Protein AF-A0A7C7LKE1-F1 (afdb_monomer_lite)

Structure (mmCIF, N/CA/C/O backbone):
data_AF-A0A7C7LKE1-F1
#
_entry.id   AF-A0A7C7LKE1-F1
#
loop_
_atom_site.group_PDB
_atom_site.id
_atom_site.type_symbol
_atom_site.label_atom_id
_atom_site.label_alt_id
_atom_site.label_comp_id
_atom_site.label_asym_id
_atom_site.label_entity_id
_atom_site.label_seq_id
_atom_site.pdbx_PDB_ins_code
_atom_site.Cartn_x
_atom_site.Cartn_y
_atom_site.Cartn_z
_atom_site.occupancy
_atom_site.B_iso_or_equiv
_atom_site.auth_seq_id
_atom_site.auth_comp_id
_atom_site.auth_asym_id
_atom_site.auth_atom_id
_atom_site.pdbx_PDB_model_num
ATOM 1 N N . MET A 1 1 ? -27.830 4.530 34.159 1.00 46.16 1 MET A N 1
ATOM 2 C CA . MET A 1 1 ? -26.418 4.145 33.963 1.00 46.16 1 MET A CA 1
ATOM 3 C C . MET A 1 1 ? -26.423 2.733 33.409 1.00 46.16 1 MET A C 1
ATOM 5 O O . MET A 1 1 ? -26.564 1.785 34.165 1.00 46.16 1 MET A O 1
ATOM 9 N N . THR A 1 2 ? -26.444 2.602 32.086 1.00 53.38 2 THR A N 1
ATOM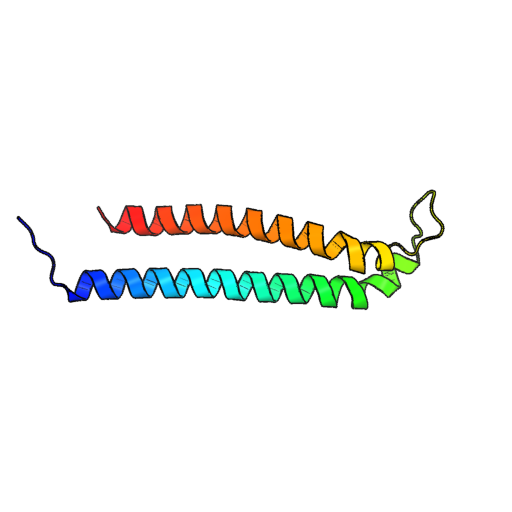 10 C CA . THR A 1 2 ? -26.485 1.315 31.383 1.00 53.38 2 THR A CA 1
ATOM 11 C C . THR A 1 2 ? -25.063 0.767 31.306 1.00 53.38 2 THR A C 1
ATOM 13 O O . THR A 1 2 ? -24.299 1.136 30.421 1.00 53.38 2 THR A O 1
ATOM 16 N N . SER A 1 3 ? -24.665 -0.051 32.277 1.00 58.47 3 SER A N 1
ATOM 17 C CA . SER A 1 3 ? -23.434 -0.835 32.179 1.00 58.47 3 SER A CA 1
ATOM 18 C C . SER A 1 3 ? -23.716 -2.038 31.280 1.00 58.47 3 SER A C 1
ATOM 20 O O . SER A 1 3 ? -24.248 -3.044 31.755 1.00 58.47 3 SER A O 1
ATOM 22 N N . SER A 1 4 ? -23.431 -1.916 29.983 1.00 59.16 4 SER A N 1
ATOM 23 C CA . SER A 1 4 ? -23.470 -3.053 29.058 1.00 59.16 4 SER A CA 1
ATOM 24 C C . SER A 1 4 ? -22.571 -4.186 29.580 1.00 59.16 4 SER A C 1
ATOM 26 O O . SER A 1 4 ? -21.526 -3.906 30.180 1.00 59.16 4 SER A O 1
ATOM 28 N N . PRO A 1 5 ? -22.963 -5.462 29.418 1.00 66.69 5 PRO A N 1
ATOM 29 C CA . PRO A 1 5 ? -22.206 -6.587 29.950 1.00 66.69 5 PRO A CA 1
ATOM 30 C C . PRO A 1 5 ? -20.810 -6.678 29.294 1.00 66.69 5 PRO A C 1
ATOM 32 O O . PRO A 1 5 ? -20.685 -6.427 28.093 1.00 66.69 5 PRO A O 1
ATOM 35 N N . PRO A 1 6 ? -19.756 -7.080 30.038 1.00 65.81 6 PRO A N 1
ATOM 36 C CA . PRO A 1 6 ? -18.374 -7.151 29.540 1.00 65.81 6 PRO A CA 1
ATOM 37 C C . PRO A 1 6 ? -18.181 -7.972 28.252 1.00 65.81 6 PRO A C 1
ATOM 39 O O . PRO A 1 6 ? -17.197 -7.770 27.541 1.00 65.81 6 PRO A O 1
ATOM 42 N N . SER A 1 7 ? -19.103 -8.892 27.952 1.00 66.19 7 SER A N 1
ATOM 43 C CA . SER A 1 7 ? -19.074 -9.743 26.760 1.00 66.19 7 SER A CA 1
ATOM 44 C C . SER A 1 7 ? -19.317 -8.972 25.459 1.00 66.19 7 SER A C 1
ATOM 46 O O . SER A 1 7 ? -18.617 -9.217 24.482 1.00 66.19 7 SER A O 1
ATOM 48 N N . GLU A 1 8 ? -20.229 -7.992 25.438 1.00 65.19 8 GLU A N 1
ATOM 49 C CA . GLU A 1 8 ? -20.545 -7.256 24.201 1.00 65.19 8 GLU A CA 1
ATOM 50 C C . GLU A 1 8 ? -19.369 -6.396 23.719 1.00 65.19 8 GLU A C 1
ATOM 52 O O . GLU A 1 8 ? -19.083 -6.343 22.525 1.00 65.19 8 GLU A O 1
ATOM 57 N N . LEU A 1 9 ? -18.625 -5.769 24.636 1.00 69.12 9 LEU A N 1
ATOM 58 C CA . LEU A 1 9 ? -17.438 -4.979 24.284 1.00 69.12 9 LEU A CA 1
ATOM 59 C C . LEU A 1 9 ? -16.304 -5.857 23.724 1.00 69.12 9 LEU A C 1
ATOM 61 O O . LEU A 1 9 ? -15.610 -5.451 22.789 1.00 69.12 9 LEU A O 1
ATOM 65 N N . GLN A 1 10 ? -16.133 -7.074 24.255 1.00 69.06 10 GLN A N 1
ATOM 66 C CA . GLN A 1 10 ? -15.144 -8.033 23.748 1.00 69.06 10 GLN A CA 1
ATOM 67 C C . GLN A 1 10 ? -15.496 -8.534 22.342 1.00 69.06 10 GLN A C 1
ATOM 69 O O 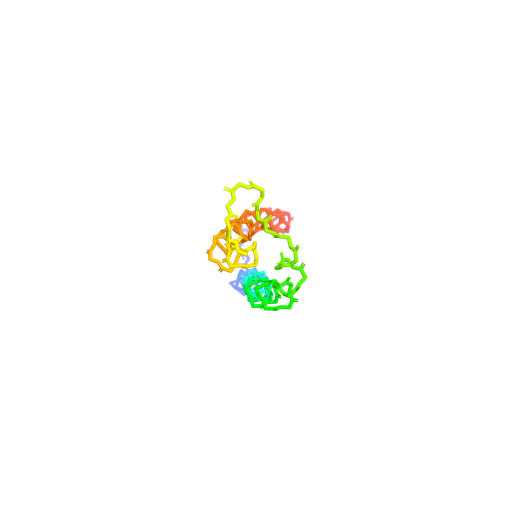. GLN A 1 10 ? -14.613 -8.609 21.481 1.00 69.06 10 GLN A O 1
ATOM 74 N N . ASP A 1 11 ? -16.775 -8.805 22.076 1.00 72.62 11 ASP A N 1
ATOM 75 C CA . ASP A 1 11 ? -17.236 -9.261 20.762 1.00 72.62 11 ASP A CA 1
ATOM 76 C C . ASP A 1 11 ? -17.070 -8.180 19.683 1.00 72.62 11 ASP A C 1
ATOM 78 O O . ASP A 1 11 ? -16.647 -8.477 18.561 1.00 72.62 11 ASP A O 1
ATOM 82 N N . ARG A 1 12 ? -17.312 -6.908 20.021 1.00 70.56 12 ARG A N 1
ATOM 83 C CA . ARG A 1 12 ? -17.114 -5.775 19.099 1.00 70.56 12 ARG A CA 1
ATOM 84 C C . ARG A 1 12 ? -15.642 -5.541 18.767 1.00 70.56 12 ARG A C 1
ATOM 86 O O . ARG A 1 12 ? -15.291 -5.445 17.589 1.00 70.56 12 ARG A O 1
ATOM 93 N N . GLY A 1 13 ? -14.765 -5.544 19.776 1.00 75.75 13 GLY A N 1
ATOM 94 C CA . GLY A 1 13 ? -13.317 -5.422 19.570 1.00 75.75 13 GLY A CA 1
ATOM 95 C C . GLY A 1 13 ? -12.742 -6.559 18.715 1.00 75.75 13 GLY A C 1
ATOM 96 O O . GLY A 1 13 ? -11.917 -6.329 17.829 1.00 75.75 13 GLY A O 1
ATOM 97 N N . SER A 1 14 ? -13.239 -7.784 18.911 1.00 78.88 14 SER A N 1
ATOM 98 C CA . SER A 1 14 ? -12.861 -8.961 18.118 1.00 78.88 14 SER A CA 1
ATOM 99 C C . SER A 1 14 ? -13.275 -8.844 16.644 1.00 78.88 14 SER A C 1
ATOM 101 O O . SER A 1 14 ? -12.495 -9.176 15.742 1.00 78.88 14 SER A O 1
ATOM 103 N N . GLN A 1 15 ? -14.479 -8.329 16.366 1.00 81.06 15 GLN A N 1
ATOM 104 C CA . GLN A 1 15 ? -14.957 -8.116 14.995 1.00 81.06 15 GLN A CA 1
ATOM 105 C C . GLN A 1 15 ? -14.182 -7.014 14.265 1.00 81.06 15 GLN A C 1
ATOM 107 O O . GLN A 1 15 ? -13.815 -7.197 13.098 1.00 81.06 15 GLN A O 1
ATOM 112 N N . TYR A 1 16 ? -13.885 -5.907 14.950 1.00 79.75 16 TYR A N 1
ATOM 113 C CA . TYR A 1 16 ? -13.045 -4.829 14.422 1.00 79.75 16 TYR A CA 1
ATOM 114 C C . TYR A 1 16 ? -11.645 -5.340 14.070 1.00 79.75 16 TYR A C 1
ATOM 116 O O . TYR A 1 16 ? -11.176 -5.176 12.940 1.00 79.75 16 TYR A O 1
ATOM 124 N N . TRP A 1 17 ? -11.018 -6.071 14.998 1.00 81.38 17 TRP A N 1
ATOM 125 C CA . TRP A 1 17 ? -9.697 -6.663 14.802 1.00 81.38 17 TRP A CA 1
ATOM 126 C C . TRP A 1 17 ? -9.651 -7.616 13.603 1.00 81.38 17 TRP A C 1
ATOM 128 O O . TRP A 1 17 ? -8.763 -7.516 12.755 1.00 81.38 17 TRP A O 1
ATOM 138 N N . ARG A 1 18 ? -10.643 -8.509 13.469 1.00 84.75 18 ARG A N 1
ATOM 139 C CA . ARG A 1 18 ? -10.742 -9.429 12.322 1.00 84.75 18 ARG A CA 1
ATOM 140 C C . ARG A 1 18 ? -10.874 -8.695 10.989 1.00 84.75 18 ARG A C 1
ATOM 142 O O . ARG A 1 18 ? -10.276 -9.133 10.005 1.00 84.75 18 ARG A O 1
ATOM 149 N N . ARG A 1 19 ? -11.654 -7.610 10.934 1.00 86.44 19 ARG A N 1
ATOM 150 C CA . ARG A 1 19 ? -11.810 -6.789 9.720 1.00 86.44 19 ARG A CA 1
ATOM 151 C C . ARG A 1 19 ? -10.505 -6.072 9.369 1.00 86.44 19 ARG A C 1
ATOM 153 O O . ARG A 1 19 ? -10.099 -6.129 8.210 1.00 86.44 19 ARG A O 1
ATOM 160 N N . ASN A 1 20 ? -9.805 -5.511 10.356 1.00 86.50 20 ASN A N 1
ATOM 161 C CA . ASN A 1 20 ? -8.512 -4.868 10.132 1.00 86.50 20 ASN A CA 1
ATOM 162 C C . ASN A 1 20 ? -7.448 -5.863 9.626 1.00 86.50 20 ASN A C 1
ATOM 164 O O . ASN A 1 20 ? -6.809 -5.637 8.601 1.00 86.50 20 ASN A O 1
ATOM 168 N N . ILE A 1 21 ? -7.332 -7.037 10.259 1.00 88.38 21 ILE A N 1
ATOM 169 C CA . ILE A 1 21 ? -6.427 -8.105 9.799 1.00 88.38 21 ILE A CA 1
ATOM 170 C C . ILE A 1 21 ? -6.751 -8.541 8.364 1.00 88.38 21 ILE A C 1
ATOM 172 O O . ILE A 1 21 ? -5.840 -8.780 7.573 1.00 88.38 21 ILE A O 1
ATOM 176 N N . ARG A 1 22 ? -8.034 -8.622 7.991 1.00 88.75 22 ARG A N 1
ATOM 177 C CA . ARG A 1 22 ? -8.438 -8.965 6.620 1.00 88.75 22 ARG A CA 1
ATOM 178 C C . ARG A 1 22 ? -8.033 -7.887 5.610 1.00 88.75 22 ARG A C 1
ATOM 180 O O . ARG A 1 22 ? -7.602 -8.246 4.516 1.00 88.75 22 ARG A O 1
ATOM 187 N N . LEU A 1 23 ? -8.132 -6.605 5.974 1.00 88.69 23 LEU A N 1
ATOM 188 C CA . LEU A 1 23 ? -7.609 -5.503 5.160 1.00 88.69 23 LEU A CA 1
ATOM 189 C C . LEU A 1 23 ? -6.094 -5.642 4.994 1.00 88.69 23 LEU A C 1
ATOM 191 O O . LEU A 1 23 ? -5.619 -5.711 3.866 1.00 88.69 23 LEU A O 1
ATOM 195 N N . LEU A 1 24 ? -5.349 -5.784 6.092 1.00 88.25 24 LEU A N 1
ATOM 196 C CA . LEU A 1 24 ? -3.892 -5.952 6.060 1.00 88.25 24 LEU A CA 1
ATOM 197 C C . LEU A 1 24 ? -3.457 -7.142 5.192 1.00 88.25 24 LEU A C 1
ATOM 199 O O . LEU A 1 24 ? -2.564 -6.995 4.361 1.00 88.25 24 LEU A O 1
ATOM 203 N N . LEU A 1 25 ? -4.109 -8.301 5.331 1.00 90.69 25 LEU A N 1
ATOM 204 C CA . LEU A 1 25 ? -3.831 -9.484 4.508 1.00 90.69 25 LEU A CA 1
ATOM 205 C C . LEU A 1 25 ? -4.128 -9.244 3.024 1.00 90.69 25 LEU A C 1
ATOM 207 O O . LEU A 1 25 ? -3.337 -9.650 2.175 1.00 90.69 25 LEU A O 1
ATOM 211 N N . GLY A 1 26 ? -5.236 -8.570 2.704 1.00 89.06 26 GLY A N 1
ATOM 212 C CA . GLY A 1 26 ? -5.560 -8.191 1.328 1.00 89.06 26 GLY A CA 1
ATOM 213 C C . GLY A 1 26 ? -4.512 -7.249 0.735 1.00 89.06 26 GLY A C 1
ATOM 214 O O . GLY A 1 26 ? -4.057 -7.458 -0.387 1.00 89.06 26 GLY A O 1
ATOM 215 N N . LEU A 1 27 ? -4.065 -6.261 1.509 1.00 87.50 27 LEU A N 1
ATOM 216 C CA . LEU A 1 27 ? -3.020 -5.326 1.101 1.00 87.50 27 LEU A CA 1
ATOM 217 C C . LEU A 1 27 ? -1.667 -6.018 0.900 1.00 87.50 27 LEU A C 1
ATOM 219 O O . LEU A 1 27 ? -0.992 -5.739 -0.085 1.00 87.50 27 LEU A O 1
ATOM 223 N N . LEU A 1 28 ? -1.296 -6.957 1.772 1.00 88.50 28 LEU A N 1
ATOM 224 C CA . LEU A 1 28 ? -0.101 -7.794 1.613 1.00 88.50 28 LEU A CA 1
ATOM 225 C C . LEU A 1 28 ? -0.174 -8.669 0.359 1.00 88.50 28 LEU A C 1
ATOM 227 O O . LEU A 1 28 ? 0.815 -8.785 -0.363 1.00 88.50 28 LEU A O 1
ATOM 231 N N . ALA A 1 29 ? -1.338 -9.253 0.069 1.00 88.62 29 ALA A N 1
ATOM 232 C CA . ALA A 1 29 ? -1.546 -10.048 -1.137 1.00 88.62 29 ALA A CA 1
ATOM 233 C C . ALA A 1 29 ? -1.436 -9.192 -2.408 1.00 88.62 29 ALA A C 1
ATOM 235 O O . ALA A 1 29 ? -0.779 -9.602 -3.365 1.00 88.62 29 ALA A O 1
ATOM 236 N N . VAL A 1 30 ? -2.019 -7.988 -2.413 1.00 85.81 30 VAL A N 1
ATOM 237 C CA . VAL A 1 30 ? -1.879 -7.028 -3.520 1.00 85.81 30 VAL A CA 1
ATOM 238 C C . VAL A 1 30 ? -0.426 -6.589 -3.666 1.00 85.81 30 VAL A C 1
ATOM 240 O O . VAL A 1 30 ? 0.110 -6.630 -4.768 1.00 85.81 30 VAL A O 1
ATOM 243 N N . TRP A 1 31 ? 0.240 -6.239 -2.567 1.00 85.75 31 TRP A N 1
ATOM 244 C CA . TRP A 1 31 ? 1.651 -5.863 -2.563 1.00 85.75 31 TRP A CA 1
ATOM 245 C C . TRP A 1 31 ? 2.541 -6.967 -3.142 1.00 85.75 31 TRP A C 1
ATOM 247 O O . TRP A 1 31 ? 3.364 -6.688 -4.013 1.00 85.75 31 TRP A O 1
ATOM 257 N N . ALA A 1 32 ? 2.348 -8.220 -2.722 1.00 85.31 32 ALA A N 1
ATOM 258 C CA . ALA A 1 32 ? 3.075 -9.363 -3.262 1.00 85.31 32 ALA A CA 1
ATOM 259 C C . ALA A 1 32 ? 2.743 -9.582 -4.747 1.00 85.31 32 ALA A C 1
ATOM 261 O O . ALA A 1 32 ? 3.642 -9.738 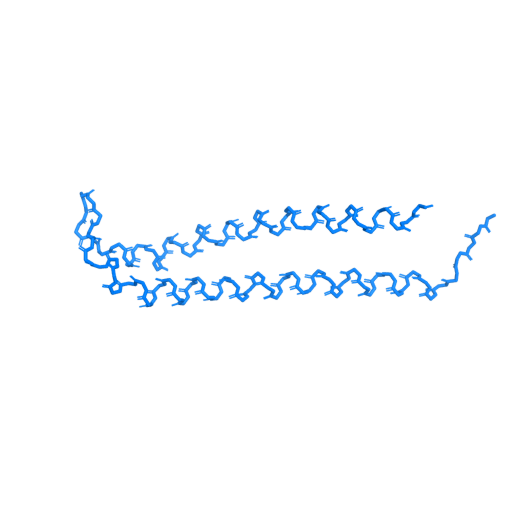-5.568 1.00 85.31 32 ALA A O 1
ATOM 262 N N . THR A 1 33 ? 1.466 -9.512 -5.125 1.00 83.62 33 THR A N 1
ATOM 263 C CA . THR A 1 33 ? 1.039 -9.681 -6.521 1.00 83.62 33 THR A CA 1
ATOM 264 C C . THR A 1 33 ? 1.626 -8.604 -7.421 1.00 83.62 33 THR A C 1
ATOM 266 O O . THR A 1 33 ? 2.046 -8.904 -8.527 1.00 83.62 33 THR A O 1
ATOM 269 N N . VAL A 1 34 ? 1.701 -7.354 -6.977 1.00 77.38 34 VAL A N 1
ATOM 270 C CA . VAL A 1 34 ? 2.280 -6.282 -7.789 1.00 77.38 34 VAL A CA 1
ATOM 271 C C . VAL A 1 34 ? 3.807 -6.370 -7.802 1.00 77.38 34 VAL A C 1
ATOM 273 O O . VAL A 1 34 ? 4.402 -6.267 -8.871 1.00 77.38 34 VAL A O 1
ATOM 276 N N . SER A 1 35 ? 4.448 -6.632 -6.661 1.00 77.19 35 SER A N 1
ATOM 277 C CA . SER A 1 35 ? 5.913 -6.728 -6.583 1.00 77.19 35 SER A CA 1
ATOM 278 C C . SER A 1 35 ? 6.459 -7.897 -7.409 1.00 77.19 35 SER A C 1
ATOM 280 O O . SER A 1 35 ? 7.432 -7.731 -8.139 1.00 77.19 35 SER A O 1
ATOM 282 N N . PHE A 1 36 ? 5.810 -9.065 -7.354 1.00 74.38 36 PHE A N 1
ATOM 283 C CA . PHE A 1 36 ? 6.226 -10.254 -8.104 1.00 74.38 36 PHE A CA 1
ATOM 284 C C . PHE A 1 36 ? 5.559 -10.349 -9.485 1.00 74.38 36 PHE A C 1
ATOM 286 O O . PHE A 1 36 ? 6.204 -10.717 -10.460 1.00 74.38 36 PHE A O 1
ATOM 293 N N . GLY A 1 37 ? 4.280 -9.996 -9.604 1.00 72.88 37 GLY A N 1
ATOM 294 C CA . GLY A 1 37 ? 3.507 -10.113 -10.845 1.00 72.88 37 GLY A CA 1
ATOM 295 C C . GLY A 1 37 ? 3.813 -9.017 -11.863 1.00 72.88 37 GLY A C 1
ATOM 296 O O . GLY A 1 37 ? 4.116 -9.345 -13.007 1.00 72.88 37 GLY A O 1
ATOM 297 N N . CYS A 1 38 ? 3.820 -7.732 -11.481 1.00 64.50 38 CYS A N 1
ATOM 298 C CA . CYS A 1 38 ? 4.225 -6.675 -12.424 1.00 64.50 38 CYS A CA 1
ATOM 299 C C . CYS A 1 38 ? 5.729 -6.713 -12.719 1.00 64.50 38 CYS A C 1
ATOM 301 O O . CYS A 1 38 ? 6.134 -6.413 -13.838 1.00 64.50 38 CYS A O 1
ATOM 303 N N . GLY A 1 39 ? 6.552 -7.108 -11.745 1.00 61.62 39 GLY A N 1
ATOM 304 C CA . GLY A 1 39 ? 8.000 -7.209 -11.928 1.00 61.62 39 GLY A CA 1
ATOM 305 C C . GLY A 1 39 ? 8.440 -8.342 -12.863 1.00 61.62 39 GLY A C 1
ATOM 306 O O . GLY A 1 39 ? 9.446 -8.189 -13.540 1.00 61.62 39 GLY A O 1
ATOM 307 N N . ILE A 1 40 ? 7.704 -9.463 -12.930 1.00 63.56 40 ILE A N 1
ATOM 308 C CA . ILE A 1 40 ? 8.142 -10.670 -13.663 1.00 63.56 40 ILE A CA 1
ATOM 309 C C . ILE A 1 40 ? 7.323 -10.917 -14.940 1.00 63.56 40 ILE A C 1
ATOM 311 O O . ILE A 1 40 ? 7.908 -11.155 -15.994 1.00 63.56 40 ILE A O 1
ATOM 315 N N . LEU A 1 41 ? 5.984 -10.847 -14.891 1.00 63.19 41 LEU A N 1
ATOM 316 C CA . LEU A 1 41 ? 5.130 -11.125 -16.064 1.00 63.19 41 LEU A CA 1
ATOM 317 C C . LEU A 1 41 ? 5.104 -9.959 -17.057 1.00 63.19 41 LEU A C 1
ATOM 319 O O . LEU A 1 41 ? 5.073 -10.167 -18.267 1.00 63.19 41 LEU A O 1
ATOM 323 N N . LEU A 1 42 ? 5.109 -8.732 -16.540 1.00 60.84 42 LEU A N 1
ATOM 324 C CA . LEU A 1 42 ? 5.028 -7.514 -17.343 1.00 60.84 42 LEU A CA 1
ATOM 325 C C . LEU A 1 42 ? 6.406 -7.023 -17.807 1.00 60.84 42 LEU A C 1
ATOM 327 O O . LEU A 1 42 ? 6.466 -6.316 -18.808 1.00 60.84 42 LEU A O 1
ATOM 331 N N . HIS A 1 43 ? 7.505 -7.456 -17.179 1.00 60.03 43 HIS A N 1
ATOM 332 C CA . HIS A 1 43 ? 8.870 -7.140 -17.624 1.00 60.03 43 HIS A CA 1
ATOM 333 C C . HIS A 1 43 ? 9.108 -7.517 -19.089 1.00 60.03 43 HIS A C 1
ATOM 335 O O . HIS A 1 43 ? 9.647 -6.707 -19.826 1.00 60.03 43 HIS A O 1
ATOM 341 N N . HIS A 1 44 ? 8.604 -8.661 -19.561 1.00 58.16 44 HIS A N 1
ATOM 342 C CA . HIS A 1 44 ? 8.774 -9.071 -20.961 1.00 58.16 44 HIS A CA 1
ATOM 343 C C . HIS A 1 44 ? 8.009 -8.174 -21.962 1.00 58.16 44 HIS A C 1
ATOM 345 O O . HIS A 1 44 ? 8.394 -8.061 -23.125 1.00 58.16 44 HIS A O 1
ATOM 351 N N . PHE A 1 45 ? 6.922 -7.522 -21.526 1.00 63.28 45 PHE A N 1
ATOM 352 C CA . PHE A 1 45 ? 6.151 -6.582 -22.350 1.00 63.28 45 PHE A CA 1
ATOM 353 C C . PHE A 1 45 ? 6.704 -5.151 -22.241 1.00 63.28 45 PHE A C 1
ATOM 355 O O . PHE A 1 45 ? 6.754 -4.433 -23.236 1.00 63.28 45 PHE A O 1
ATOM 362 N N . LEU A 1 46 ? 7.166 -4.753 -21.050 1.00 58.03 46 LEU A N 1
ATOM 363 C CA . LEU A 1 46 ? 7.767 -3.446 -20.785 1.00 58.03 46 LEU A CA 1
ATOM 364 C C . LEU A 1 46 ? 9.199 -3.325 -21.313 1.00 58.03 46 LEU A C 1
ATOM 366 O O . LEU A 1 46 ? 9.583 -2.225 -21.677 1.00 58.03 46 LEU A O 1
ATOM 370 N N . ASP A 1 47 ? 9.972 -4.408 -21.415 1.00 56.25 47 ASP A N 1
ATOM 371 C CA . ASP A 1 47 ? 11.324 -4.376 -21.999 1.00 56.25 47 ASP A CA 1
ATOM 372 C C . ASP A 1 47 ? 11.326 -4.071 -23.500 1.00 56.25 47 ASP A C 1
ATOM 374 O O . ASP A 1 47 ? 12.347 -3.654 -24.040 1.00 56.25 47 ASP A O 1
ATOM 378 N N . ASN A 1 48 ? 10.176 -4.193 -24.175 1.00 60.09 48 ASN A N 1
ATOM 379 C CA . ASN A 1 48 ? 10.021 -3.670 -25.534 1.00 60.09 48 ASN A CA 1
ATOM 380 C C . ASN A 1 48 ? 9.991 -2.129 -25.577 1.00 60.09 48 ASN A C 1
ATOM 382 O O . ASN A 1 48 ? 10.138 -1.548 -26.651 1.00 60.09 48 ASN A O 1
ATOM 386 N N . TYR A 1 49 ? 9.810 -1.465 -24.432 1.00 59.81 49 TYR A N 1
ATOM 387 C CA . TYR A 1 49 ? 9.802 -0.014 -24.298 1.00 59.81 49 TYR A CA 1
ATOM 388 C C . TYR A 1 49 ? 10.912 0.423 -23.343 1.00 59.81 49 TYR A C 1
ATOM 390 O O . TYR A 1 49 ? 10.769 0.374 -22.127 1.00 59.81 49 TYR A O 1
ATOM 398 N N . THR A 1 50 ? 12.029 0.901 -23.880 1.00 61.34 50 THR A N 1
ATOM 399 C CA . THR A 1 50 ? 13.035 1.632 -23.102 1.00 61.34 50 THR A CA 1
ATOM 400 C C . THR A 1 50 ? 12.488 2.996 -22.684 1.00 61.34 50 THR A C 1
ATOM 402 O O . THR A 1 50 ? 11.728 3.633 -23.420 1.00 61.34 50 THR A O 1
ATOM 405 N N . LEU A 1 51 ? 12.858 3.462 -21.487 1.00 64.12 51 LEU A N 1
ATOM 406 C CA . LEU A 1 51 ? 12.514 4.818 -21.052 1.00 64.12 51 LEU A CA 1
ATOM 407 C C . LEU A 1 5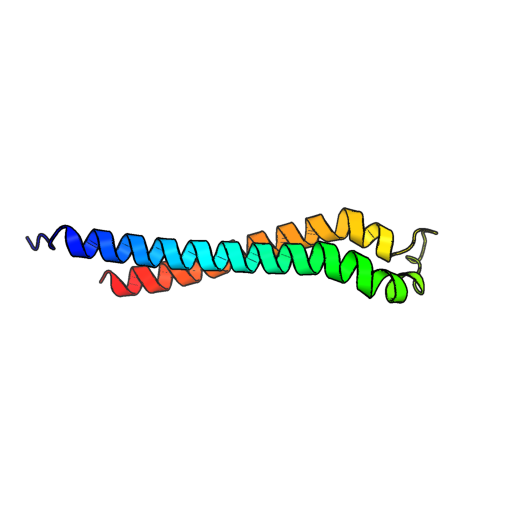1 ? 13.084 5.827 -22.067 1.00 64.12 51 LEU A C 1
ATOM 409 O O . LEU A 1 51 ? 14.276 5.772 -22.375 1.00 64.12 51 LEU A O 1
ATOM 413 N N . PRO A 1 52 ? 12.282 6.768 -22.595 1.00 55.44 52 PRO A N 1
ATOM 414 C CA . PRO A 1 52 ? 12.792 7.763 -23.528 1.00 55.44 52 PRO A CA 1
ATOM 415 C C . PRO A 1 52 ? 13.855 8.620 -22.823 1.00 55.44 52 PRO A C 1
ATOM 417 O O . PRO A 1 52 ? 13.543 9.386 -21.914 1.00 55.44 52 PRO A O 1
ATOM 420 N N . GLY A 1 53 ? 15.118 8.459 -23.228 1.00 65.12 53 GLY A N 1
ATOM 421 C CA . GLY A 1 53 ? 16.268 9.174 -22.662 1.00 65.12 53 GLY A CA 1
ATOM 422 C C . GLY A 1 53 ? 17.153 8.369 -21.702 1.00 65.12 53 GLY A C 1
ATOM 423 O O . GLY A 1 53 ? 18.148 8.913 -21.228 1.00 65.12 53 GLY A O 1
ATOM 424 N N . SER A 1 54 ? 16.856 7.095 -21.427 1.00 58.28 54 SER A N 1
ATOM 425 C CA . SER A 1 54 ? 17.773 6.216 -20.696 1.00 58.28 54 SER A CA 1
ATOM 426 C C . SER A 1 54 ? 17.757 4.797 -21.276 1.00 58.28 54 SER A C 1
ATOM 428 O O . SER A 1 54 ? 16.704 4.234 -21.548 1.00 58.28 54 SER A O 1
ATOM 430 N N . GLU A 1 55 ? 18.928 4.191 -21.484 1.00 65.50 55 GLU A N 1
ATOM 431 C CA . GLU A 1 55 ? 19.067 2.825 -22.032 1.00 65.50 55 GLU A CA 1
ATOM 432 C C . GLU A 1 55 ? 18.620 1.725 -21.041 1.00 65.50 55 GLU A C 1
ATOM 434 O O . GLU A 1 55 ? 18.926 0.549 -21.222 1.00 65.50 55 GLU A O 1
ATOM 439 N N . TYR A 1 56 ? 17.906 2.091 -19.970 1.00 63.41 56 TYR A N 1
ATOM 440 C CA . TYR A 1 56 ? 17.483 1.163 -18.931 1.00 63.41 56 TYR A CA 1
ATOM 441 C C .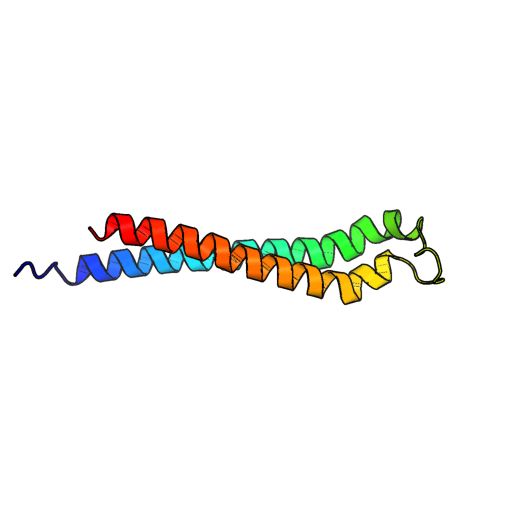 TYR A 1 56 ? 16.129 0.524 -19.271 1.00 63.41 56 TYR A C 1
ATOM 443 O O . TYR A 1 56 ? 15.169 1.242 -19.579 1.00 63.41 56 TYR A O 1
ATOM 451 N N . PRO A 1 57 ? 16.016 -0.812 -19.157 1.00 67.00 57 PRO A N 1
ATOM 452 C CA . PRO A 1 57 ? 14.748 -1.499 -19.327 1.00 67.00 57 PRO A CA 1
ATOM 453 C C . PRO A 1 57 ? 13.732 -1.007 -18.291 1.00 67.00 57 PRO A C 1
ATOM 455 O O . PRO A 1 57 ? 13.995 -0.982 -17.084 1.00 67.00 57 PRO A O 1
ATOM 458 N N . LEU A 1 58 ? 12.548 -0.611 -18.759 1.00 68.94 58 LEU A N 1
ATOM 459 C CA . LEU A 1 58 ? 11.484 -0.030 -17.931 1.00 68.94 58 LEU A CA 1
ATOM 460 C C . LEU A 1 58 ? 10.975 -1.040 -16.893 1.00 68.94 58 LEU A C 1
ATOM 462 O O . LEU A 1 58 ? 10.619 -0.657 -15.778 1.00 68.94 58 LEU A O 1
ATOM 466 N N . GLY A 1 59 ? 11.041 -2.337 -17.221 1.00 67.62 59 GLY A N 1
ATOM 467 C CA . GLY A 1 59 ? 10.776 -3.425 -16.282 1.00 67.62 59 GLY A CA 1
ATOM 468 C C . GLY A 1 59 ? 11.742 -3.442 -15.092 1.00 67.62 59 GLY A C 1
ATOM 469 O O . GLY A 1 59 ? 11.306 -3.636 -13.959 1.00 67.62 59 GLY A O 1
ATOM 470 N N . PHE A 1 60 ? 13.028 -3.142 -15.308 1.00 68.94 60 PHE A N 1
ATOM 471 C CA . PHE A 1 60 ? 14.029 -3.095 -14.235 1.00 68.94 60 PHE A CA 1
ATOM 472 C C . PHE A 1 60 ? 13.811 -1.905 -13.289 1.00 68.94 60 PHE A C 1
ATOM 474 O O . PHE A 1 60 ? 13.858 -2.053 -12.067 1.00 68.94 60 PHE A O 1
ATOM 481 N N . TRP A 1 61 ? 13.487 -0.727 -13.834 1.00 73.94 61 TRP A N 1
ATOM 482 C CA . TRP A 1 61 ? 13.122 0.442 -13.023 1.00 73.94 61 TRP A CA 1
ATOM 483 C C . TRP A 1 61 ? 11.879 0.171 -12.165 1.00 73.94 61 TRP A C 1
ATOM 485 O O . TRP A 1 61 ? 11.843 0.526 -10.985 1.00 73.94 61 TRP A O 1
ATOM 495 N N . PHE A 1 62 ? 10.881 -0.513 -12.727 1.00 70.12 62 PHE A N 1
ATOM 496 C CA . PHE A 1 62 ? 9.657 -0.858 -12.008 1.00 70.12 62 PHE A CA 1
ATOM 497 C C . PHE A 1 62 ? 9.893 -1.913 -10.919 1.00 70.12 62 PHE A C 1
ATOM 499 O O . PHE A 1 62 ? 9.303 -1.823 -9.842 1.00 70.12 62 PHE A O 1
ATOM 506 N N . ALA A 1 63 ? 10.796 -2.869 -11.151 1.00 71.62 63 ALA A N 1
ATOM 507 C CA . ALA A 1 63 ? 11.175 -3.855 -10.142 1.00 71.62 63 ALA A CA 1
ATOM 508 C C . ALA A 1 63 ? 11.771 -3.195 -8.884 1.00 71.62 63 ALA A C 1
ATOM 510 O O . ALA A 1 63 ? 11.515 -3.647 -7.768 1.00 71.62 63 ALA A O 1
ATOM 511 N N . GLN A 1 64 ? 12.518 -2.097 -9.046 1.00 71.12 64 GLN A N 1
ATOM 512 C CA . GLN A 1 64 ? 13.220 -1.444 -7.941 1.00 71.12 64 GLN A CA 1
ATOM 513 C C . GLN A 1 64 ? 12.459 -0.246 -7.351 1.00 71.12 64 GLN A C 1
ATOM 515 O O . GLN A 1 64 ? 12.195 -0.221 -6.151 1.00 71.12 64 GLN A O 1
ATOM 520 N N . GLN A 1 65 ? 12.064 0.725 -8.180 1.00 75.00 65 GLN A N 1
ATOM 521 C CA . GLN A 1 65 ? 11.357 1.943 -7.756 1.00 75.00 65 GLN A CA 1
ATOM 522 C C . GLN A 1 65 ? 9.830 1.831 -7.879 1.00 75.00 65 GLN A C 1
ATOM 524 O O . GLN A 1 65 ? 9.088 2.537 -7.198 1.00 75.00 65 GLN A O 1
ATOM 529 N N . GLY A 1 66 ? 9.328 0.912 -8.703 1.00 77.25 66 GLY A N 1
ATOM 530 C CA . GLY A 1 66 ? 7.888 0.663 -8.795 1.00 77.25 66 GLY A CA 1
ATOM 531 C C . GLY A 1 66 ? 7.319 0.043 -7.516 1.00 77.25 66 GLY A C 1
ATOM 532 O O . GLY A 1 66 ? 6.226 0.420 -7.095 1.00 77.25 66 GLY A O 1
ATOM 533 N N . SER A 1 67 ? 8.071 -0.832 -6.834 1.00 78.31 67 SER A N 1
ATOM 534 C CA . SER A 1 67 ? 7.600 -1.473 -5.594 1.00 78.31 67 SER A CA 1
ATOM 535 C C . SER A 1 67 ? 7.351 -0.468 -4.461 1.00 78.31 67 SER A C 1
ATOM 537 O O . SER A 1 67 ? 6.351 -0.587 -3.751 1.00 78.31 67 SER A O 1
ATOM 539 N N . ILE A 1 68 ? 8.197 0.564 -4.326 1.00 83.31 68 ILE A N 1
ATOM 540 C CA . ILE A 1 68 ? 8.026 1.587 -3.288 1.00 83.31 68 ILE A CA 1
ATOM 541 C C . ILE A 1 68 ? 6.826 2.497 -3.582 1.00 83.31 68 ILE A C 1
ATOM 543 O O . ILE A 1 68 ? 6.072 2.829 -2.669 1.00 83.31 68 ILE A O 1
ATOM 547 N N . LEU A 1 69 ? 6.578 2.839 -4.851 1.00 84.12 69 LEU A N 1
ATOM 548 C CA . LEU A 1 69 ? 5.405 3.625 -5.252 1.00 84.12 69 LEU A CA 1
ATOM 549 C C . LEU A 1 69 ? 4.101 2.863 -4.993 1.00 84.12 69 LEU A C 1
ATOM 551 O O . LEU A 1 69 ? 3.135 3.424 -4.475 1.00 84.12 69 LEU A O 1
ATOM 555 N N . VAL A 1 70 ? 4.094 1.566 -5.296 1.00 83.38 70 VAL A N 1
ATOM 556 C CA . VAL A 1 70 ? 2.969 0.673 -5.003 1.00 83.38 70 VAL A CA 1
ATOM 557 C C . VAL A 1 70 ? 2.754 0.557 -3.499 1.00 83.38 70 VAL A C 1
ATOM 559 O O . VAL A 1 70 ? 1.621 0.647 -3.036 1.00 83.38 70 VAL A O 1
ATOM 562 N N . PHE A 1 71 ? 3.828 0.408 -2.723 1.00 84.88 71 PHE A N 1
ATOM 563 C CA . PHE A 1 71 ? 3.751 0.372 -1.267 1.00 84.88 71 PHE A CA 1
ATOM 564 C C . PHE A 1 71 ? 3.111 1.648 -0.700 1.00 84.88 71 PHE A C 1
ATOM 566 O O . PHE A 1 71 ? 2.189 1.566 0.108 1.00 84.88 71 PHE A O 1
ATOM 573 N N . ILE A 1 72 ? 3.513 2.826 -1.185 1.00 89.19 72 ILE A N 1
ATOM 574 C CA . ILE A 1 72 ? 2.904 4.107 -0.797 1.00 89.19 72 ILE A CA 1
ATOM 575 C C . ILE A 1 72 ? 1.410 4.144 -1.161 1.00 89.19 72 ILE A C 1
ATOM 577 O O . ILE A 1 72 ? 0.584 4.502 -0.321 1.00 89.19 72 ILE A O 1
ATOM 581 N N . ALA A 1 73 ? 1.036 3.735 -2.378 1.00 88.38 73 ALA A N 1
ATOM 582 C CA . ALA A 1 73 ? -0.366 3.686 -2.803 1.00 88.38 73 ALA A CA 1
ATOM 583 C C . ALA A 1 73 ? -1.214 2.758 -1.913 1.00 88.38 73 ALA A C 1
ATOM 585 O O . ALA A 1 73 ? -2.336 3.102 -1.539 1.00 88.38 73 ALA A O 1
ATOM 586 N N . ILE A 1 74 ? -0.654 1.612 -1.522 1.00 88.25 74 ILE A N 1
ATOM 587 C CA . ILE A 1 74 ? -1.267 0.654 -0.597 1.00 88.25 74 ILE A CA 1
ATOM 588 C C . ILE A 1 74 ? -1.483 1.281 0.787 1.00 88.25 74 ILE A C 1
ATOM 590 O O . ILE A 1 74 ? -2.552 1.103 1.365 1.00 88.25 74 ILE A O 1
ATOM 594 N N . VAL A 1 75 ? -0.528 2.062 1.300 1.00 88.19 75 VAL A N 1
ATOM 595 C CA . VAL A 1 75 ? -0.673 2.778 2.581 1.00 88.19 75 VAL A CA 1
ATOM 596 C C . VAL A 1 75 ? -1.785 3.831 2.518 1.00 88.19 75 VAL A C 1
ATOM 598 O O . VAL A 1 75 ? -2.609 3.904 3.429 1.00 88.19 75 VAL A O 1
ATOM 601 N N . PHE A 1 76 ? -1.870 4.617 1.441 1.00 91.12 76 PHE A N 1
ATOM 602 C CA . PHE A 1 76 ? -2.977 5.568 1.265 1.00 91.12 76 PHE A CA 1
ATOM 603 C C . PHE A 1 76 ? -4.331 4.861 1.166 1.00 91.12 76 PHE A C 1
ATOM 605 O O . PHE A 1 76 ? -5.309 5.297 1.776 1.00 91.12 76 PHE A O 1
ATOM 612 N N . TYR A 1 77 ? -4.387 3.745 0.437 1.00 90.25 77 TYR A N 1
ATOM 613 C CA . TYR A 1 77 ? -5.593 2.931 0.341 1.00 90.25 77 TYR A CA 1
ATOM 614 C C . TYR A 1 77 ? -5.999 2.351 1.700 1.00 90.25 77 TYR A C 1
ATOM 616 O O . TYR A 1 77 ? -7.174 2.422 2.058 1.00 90.25 77 TYR A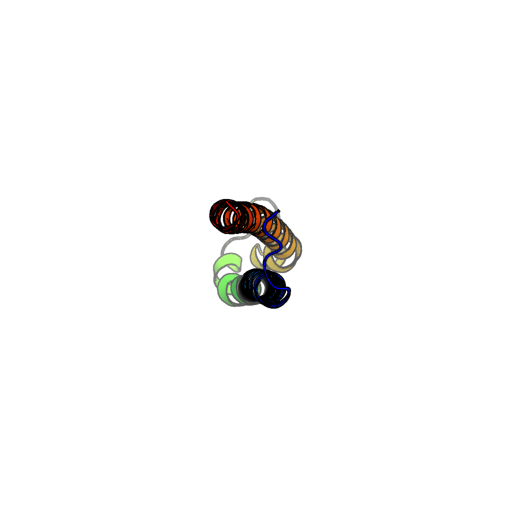 O 1
ATOM 624 N N . TYR A 1 78 ? -5.041 1.840 2.482 1.00 88.94 78 TYR A N 1
ATOM 625 C CA . TYR A 1 78 ? -5.274 1.392 3.855 1.00 88.94 78 TYR A CA 1
ATOM 626 C C . TYR A 1 78 ? -5.901 2.501 4.690 1.00 88.94 78 TYR A C 1
ATOM 628 O O . TYR A 1 78 ? -6.944 2.283 5.294 1.00 88.94 78 TYR A O 1
ATOM 636 N N . ALA A 1 79 ? -5.290 3.690 4.697 1.00 87.06 79 ALA A N 1
ATOM 637 C CA . ALA A 1 79 ? -5.768 4.816 5.488 1.00 87.06 79 ALA A CA 1
ATOM 638 C C . ALA A 1 79 ? -7.220 5.166 5.131 1.00 87.06 79 ALA A C 1
ATOM 640 O O . ALA A 1 79 ? -8.055 5.318 6.018 1.00 87.06 79 ALA A O 1
ATOM 641 N N . HIS A 1 80 ? -7.549 5.198 3.836 1.00 88.31 80 HIS A N 1
ATOM 642 C CA . HIS A 1 80 ? -8.912 5.454 3.375 1.00 88.31 80 HIS A CA 1
ATOM 643 C C . HIS A 1 80 ? -9.896 4.333 3.754 1.00 88.31 80 HIS A C 1
ATOM 645 O O . HIS A 1 80 ? -11.006 4.602 4.216 1.00 88.31 80 HIS A O 1
ATOM 651 N N . ALA A 1 81 ? -9.496 3.069 3.586 1.00 87.44 81 ALA A N 1
ATOM 652 C CA . ALA A 1 81 ? -10.306 1.914 3.961 1.00 87.44 81 ALA A CA 1
ATOM 653 C C . ALA A 1 81 ? -10.546 1.858 5.477 1.00 87.44 81 ALA A C 1
ATOM 655 O O . ALA A 1 81 ? -11.650 1.533 5.909 1.00 87.44 81 ALA A O 1
ATOM 656 N N . MET A 1 82 ? -9.545 2.239 6.271 1.00 83.81 82 MET A N 1
ATOM 657 C CA . MET A 1 82 ? -9.633 2.325 7.722 1.00 83.81 82 MET A CA 1
ATOM 658 C C . MET A 1 82 ? -10.588 3.436 8.153 1.00 83.81 82 MET A C 1
ATOM 660 O O . MET A 1 82 ? -11.449 3.195 8.987 1.00 83.81 82 MET A O 1
ATOM 664 N N . SER A 1 83 ? -10.534 4.614 7.518 1.00 84.31 83 SER A N 1
ATOM 665 C CA . SER A 1 83 ? -11.515 5.681 7.769 1.00 84.31 83 SER A CA 1
ATOM 666 C C . SER A 1 83 ? -12.949 5.246 7.454 1.00 84.31 83 SER A C 1
ATOM 668 O O . SER A 1 83 ? -13.889 5.663 8.128 1.00 84.31 83 SER A O 1
ATOM 670 N N . LYS A 1 84 ? -13.140 4.397 6.435 1.00 84.31 84 LYS A N 1
ATOM 671 C CA . LYS A 1 84 ? -14.452 3.815 6.129 1.00 84.31 84 LYS A CA 1
ATOM 672 C C . LYS A 1 84 ? -14.883 2.800 7.191 1.00 84.31 84 LYS A C 1
ATOM 674 O O . LYS A 1 84 ? -16.050 2.806 7.569 1.00 84.31 84 LYS A O 1
ATOM 679 N N . LEU A 1 85 ? -13.956 1.963 7.657 1.00 83.69 85 LEU A N 1
ATOM 680 C CA . LEU A 1 85 ? -14.200 0.955 8.688 1.00 83.69 85 LEU A CA 1
ATOM 681 C C . LEU A 1 85 ? -14.564 1.597 10.031 1.00 83.69 85 LEU A C 1
ATOM 683 O O . LEU A 1 85 ? -15.547 1.196 10.646 1.00 83.69 85 LEU A O 1
ATOM 687 N N . ASP A 1 86 ? -13.819 2.624 10.440 1.00 81.50 86 ASP A N 1
ATOM 688 C CA . ASP A 1 86 ? -14.104 3.399 11.649 1.00 81.50 86 ASP A CA 1
ATOM 689 C C . ASP A 1 86 ? -15.494 4.033 11.570 1.00 81.50 86 ASP A C 1
ATOM 691 O O . ASP A 1 86 ? -16.258 3.935 12.522 1.00 81.50 86 ASP A O 1
ATOM 695 N N . ARG A 1 87 ? -15.888 4.595 10.416 1.00 80.25 87 ARG A N 1
ATOM 696 C CA . ARG A 1 87 ? -17.231 5.177 10.250 1.00 80.25 87 ARG A CA 1
ATOM 697 C C . ARG A 1 87 ? -18.352 4.142 10.362 1.00 80.25 87 ARG A C 1
ATOM 699 O O . ARG A 1 87 ? -19.456 4.488 10.759 1.00 80.25 87 ARG A O 1
ATOM 706 N N . GLU A 1 88 ? -18.104 2.897 9.971 1.00 77.81 88 GLU A N 1
ATOM 707 C CA . GLU A 1 88 ? -19.093 1.817 10.053 1.00 77.81 88 GLU A CA 1
ATOM 708 C C . GLU A 1 88 ? -19.272 1.329 11.500 1.00 77.81 88 GLU A C 1
ATOM 710 O O . GLU A 1 88 ? -20.400 1.108 11.926 1.00 77.81 88 GLU A O 1
ATOM 715 N N . PHE A 1 89 ? -18.188 1.250 12.280 1.00 74.94 89 PHE A N 1
ATOM 716 C CA . PHE A 1 89 ? -18.245 0.890 13.702 1.00 74.94 89 PHE A CA 1
ATOM 717 C C . PHE A 1 89 ? -18.715 2.039 14.615 1.00 74.94 89 PHE A C 1
ATOM 719 O O . PHE A 1 89 ? -19.436 1.771 15.572 1.00 74.94 89 PHE A O 1
ATOM 726 N N . ASP A 1 90 ? -18.383 3.299 14.307 1.00 69.56 90 ASP A N 1
ATOM 727 C CA . ASP A 1 90 ? -18.867 4.496 15.027 1.00 69.56 90 ASP A CA 1
ATOM 728 C C . ASP A 1 90 ? -20.393 4.663 14.896 1.00 69.56 90 ASP A C 1
ATOM 730 O O . ASP A 1 90 ? -21.077 5.065 15.835 1.00 69.56 90 ASP A O 1
ATOM 734 N N . LEU A 1 91 ? -20.959 4.270 13.747 1.00 59.44 91 LEU A N 1
ATOM 735 C CA . LEU A 1 91 ? -22.409 4.240 13.532 1.00 59.44 91 LEU A CA 1
ATOM 736 C C . LEU A 1 91 ? -23.109 3.110 14.293 1.00 59.44 91 LEU A C 1
ATOM 738 O O . LEU A 1 91 ? -24.265 3.277 14.669 1.00 59.44 91 LEU A O 1
ATOM 742 N N . GLU A 1 92 ? -22.446 1.973 14.515 1.00 59.00 92 GLU A N 1
ATOM 743 C CA . GLU A 1 92 ? -23.007 0.914 15.357 1.00 59.00 92 GLU A CA 1
ATOM 744 C C . GLU A 1 92 ? -22.963 1.300 16.848 1.00 59.00 92 GLU A C 1
ATOM 746 O O . GLU A 1 92 ? -23.706 0.727 17.646 1.00 59.00 92 GLU A O 1
ATOM 751 N N . GLU A 1 93 ? -22.074 2.206 17.274 1.00 55.06 93 GLU A N 1
ATOM 752 C CA . GLU A 1 93 ? -21.890 2.555 18.692 1.00 55.06 93 GLU A CA 1
ATOM 753 C C . GLU A 1 93 ? -22.965 3.486 19.282 1.00 55.06 93 GLU A C 1
ATOM 755 O O . GLU A 1 93 ? -22.963 3.702 20.496 1.00 55.06 93 GLU A O 1
ATOM 760 N N . LYS A 1 94 ? -23.905 3.988 18.473 1.00 44.78 94 LYS A N 1
ATOM 761 C CA . LYS A 1 94 ? -24.921 4.969 18.883 1.00 44.78 94 LYS A CA 1
ATOM 762 C C . LYS A 1 94 ? -26.349 4.444 18.774 1.00 44.78 94 LYS A C 1
ATOM 764 O O . LYS A 1 94 ? -27.127 4.735 19.711 1.00 44.78 94 LYS A O 1
#

Foldseek 3Di:
DDPDDPVVVVVLVVVLVVVLVVLVVVLVVVLCCCLPVCLPVVQVVQQVPDDVPDPDRPSVCCNPVVSVVSVVVSVVVSVVVVVVSCVVSVVVVD

Sequence (94 aa):
MTSSPPSELQDRGSQYWRRNIRLLLGLLAVWATVSFGCGILLHHFLDNYTLPGSEYPLGFWFAQQGSILVFIAIVFYYAHAMSKLDREFDLEEK

Secondary structure (DSSP, 8-state):
-----HHHHHHHHHHHHHHHHHHHHHHHHHHHIIIIIIHHTTHHHHTTSB-TT--SBHHHHIIIIIHHHHHHHHHHHHHHHHHHHHHHHHHHT-

Radius of gyration: 20.74 Å; chains: 1; bounding box: 46×20×60 Å

pLDDT: mean 74.16, std 11.89, range [44.78, 91.12]